Protein AF-A0A485B4U3-F1 (afdb_monomer)

Mean predicted aligned error: 3.91 Å

Organism: Raoultella terrigena (NCBI:txid577)

Foldseek 3Di:
DDPVVVPDPDDDPQSVLQVVCCVVPPPDHDDSVNSVVVVCLVFPDLVRFFCPLQNQQVLCVLLVHPDNGDGRGDDPVSVVSVVVSVVVPD

Sequence (90 aa):
MSETVRVDPTNDRLSALVEIYRMMRPGEPPTREAAENLFENLFFSEDRYDLSAVGRMKFNRSLLRDEIEGSGILSKDDIIQGDEEAHRYP

Secondary structure (DSSP, 8-state):
--HHHHH----SHHHHHHHHHHHHSTTSPP-HHHHHHHHHHHHS-TTT---HHHHHHHHHHHTT-S-----SS--HHHHHHHHHHHHH--

pLDDT: mean 93.48, std 7.03, range [54.19, 97.94]

Structure (mmCIF, N/CA/C/O backbone):
data_AF-A0A485B4U3-F1
#
_entry.id   AF-A0A485B4U3-F1
#
loop_
_atom_site.group_PDB
_atom_site.id
_atom_site.type_symbol
_atom_site.label_atom_id
_atom_site.label_alt_id
_atom_site.label_comp_id
_atom_site.label_asym_id
_atom_site.label_entity_id
_atom_site.label_seq_id
_atom_site.pdbx_PDB_ins_code
_atom_site.Cartn_x
_atom_site.Cartn_y
_atom_site.Cartn_z
_atom_site.occupancy
_atom_site.B_iso_or_equiv
_atom_site.auth_seq_id
_atom_site.auth_comp_id
_atom_site.auth_asym_id
_atom_site.auth_atom_id
_atom_site.pdbx_PDB_model_num
A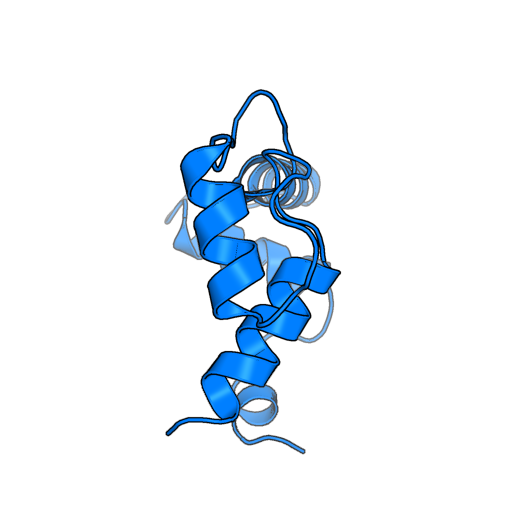TOM 1 N N . MET A 1 1 ? 1.590 -24.285 11.371 1.00 54.19 1 MET A N 1
ATOM 2 C CA . MET A 1 1 ? 1.202 -22.862 11.274 1.00 54.19 1 MET A CA 1
ATOM 3 C C . MET A 1 1 ? 2.446 -22.031 11.508 1.00 54.19 1 MET A C 1
ATOM 5 O O . MET A 1 1 ? 3.172 -22.364 12.440 1.00 54.19 1 MET A O 1
ATOM 9 N N . SER A 1 2 ? 2.704 -21.047 10.640 1.00 81.50 2 SER A N 1
ATOM 10 C CA . SER A 1 2 ? 3.846 -20.127 10.763 1.00 81.50 2 SER A CA 1
ATOM 11 C C . SER A 1 2 ? 3.808 -19.389 12.107 1.00 81.50 2 SER A C 1
ATOM 13 O O . SER A 1 2 ? 2.722 -19.154 12.640 1.00 81.50 2 SER A O 1
ATOM 15 N N . GLU A 1 3 ? 4.972 -19.049 12.664 1.00 87.94 3 GLU A N 1
ATOM 16 C CA . GLU A 1 3 ? 5.076 -18.300 13.925 1.00 87.94 3 GLU A CA 1
ATOM 17 C C . GLU A 1 3 ? 4.420 -16.915 13.814 1.00 87.94 3 GLU A C 1
ATOM 19 O O . GLU A 1 3 ? 3.725 -16.499 14.736 1.00 87.94 3 GLU A O 1
ATOM 24 N N . THR A 1 4 ? 4.510 -16.279 12.640 1.00 90.00 4 THR A N 1
ATOM 25 C CA . THR A 1 4 ? 3.875 -14.985 12.337 1.00 90.00 4 THR A CA 1
ATOM 26 C C . THR A 1 4 ? 2.351 -15.028 12.468 1.00 90.00 4 THR A C 1
ATOM 28 O O . THR A 1 4 ? 1.766 -14.177 13.126 1.00 90.00 4 THR A O 1
ATOM 31 N N . VAL A 1 5 ? 1.702 -16.072 11.941 1.00 91.06 5 VAL A N 1
ATOM 32 C CA . VAL A 1 5 ? 0.238 -16.252 12.027 1.00 91.06 5 VAL A CA 1
ATOM 33 C C . VAL A 1 5 ? -0.221 -16.516 13.465 1.00 91.06 5 VAL A C 1
ATOM 35 O O . VAL A 1 5 ? -1.350 -16.207 13.819 1.00 91.06 5 VAL A O 1
ATOM 38 N N . ARG A 1 6 ? 0.635 -17.093 14.321 1.00 90.81 6 ARG A N 1
ATOM 39 C CA . ARG A 1 6 ? 0.275 -17.365 15.724 1.00 90.81 6 ARG A CA 1
ATOM 40 C C . ARG A 1 6 ? 0.216 -16.106 16.582 1.00 90.81 6 ARG A C 1
ATOM 42 O O . ARG A 1 6 ? -0.501 -16.107 17.577 1.00 90.81 6 ARG A O 1
ATOM 49 N N . VAL A 1 7 ? 1.014 -15.097 16.241 1.00 94.56 7 VAL A N 1
ATOM 50 C CA . VAL A 1 7 ? 1.083 -13.828 16.980 1.00 94.56 7 VAL A CA 1
ATOM 51 C C . VAL A 1 7 ? 0.215 -12.735 16.357 1.00 94.56 7 VAL A C 1
ATOM 53 O O . VAL A 1 7 ? 0.029 -11.698 16.988 1.00 94.56 7 VAL A O 1
ATOM 56 N N . ASP A 1 8 ? -0.324 -12.960 15.154 1.00 94.12 8 ASP A N 1
ATOM 57 C CA . ASP A 1 8 ? -1.258 -12.049 14.493 1.00 94.12 8 ASP A CA 1
ATOM 58 C C . ASP A 1 8 ? -2.589 -11.987 15.274 1.00 94.12 8 ASP A C 1
ATOM 60 O O . ASP A 1 8 ? -3.255 -13.013 15.443 1.00 94.12 8 ASP A O 1
ATOM 64 N N . PRO A 1 9 ? -2.996 -10.810 15.787 1.00 93.00 9 PRO A N 1
ATOM 65 C CA . PRO A 1 9 ? -4.254 -10.662 16.516 1.00 93.00 9 PRO A CA 1
ATOM 66 C C . PRO A 1 9 ? -5.492 -10.638 15.601 1.00 93.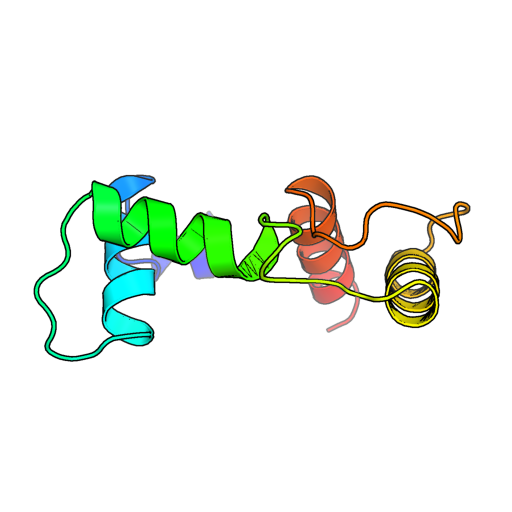00 9 PRO A C 1
ATOM 68 O O . PRO A 1 9 ? -6.622 -10.602 16.100 1.00 93.00 9 PRO A O 1
ATOM 71 N N . THR A 1 10 ? -5.310 -10.609 14.280 1.00 96.44 10 THR A N 1
ATOM 72 C CA . THR A 1 10 ? -6.377 -10.433 13.290 1.00 96.44 10 THR A CA 1
ATOM 73 C C . THR A 1 10 ? -6.846 -11.775 12.729 1.00 96.44 10 THR A C 1
ATOM 75 O O . THR A 1 10 ? -6.080 -12.723 12.603 1.00 96.44 10 THR A O 1
ATOM 78 N N . ASN A 1 11 ? -8.144 -11.887 12.428 1.00 94.62 11 ASN A N 1
ATOM 79 C CA . ASN A 1 11 ? -8.767 -13.158 12.013 1.00 94.62 11 ASN A CA 1
ATOM 80 C C . ASN A 1 11 ? -9.543 -13.052 10.692 1.00 94.62 11 ASN A C 1
ATOM 82 O O . ASN A 1 11 ? -9.993 -14.056 10.141 1.00 94.62 11 ASN A O 1
ATOM 86 N N . ASP A 1 12 ? -9.722 -11.835 10.186 1.00 96.19 12 ASP A N 1
ATOM 87 C CA . ASP A 1 12 ? -10.421 -11.547 8.941 1.00 96.19 12 ASP A CA 1
ATOM 88 C C . ASP A 1 12 ? -9.915 -10.237 8.314 1.00 96.19 12 ASP A C 1
ATOM 90 O O . ASP A 1 12 ? -9.251 -9.425 8.967 1.00 96.19 12 ASP A O 1
ATOM 94 N N . ARG A 1 13 ? -10.268 -10.003 7.044 1.00 96.00 13 ARG A N 1
ATOM 95 C CA . ARG A 1 13 ? -9.834 -8.815 6.290 1.00 96.00 13 ARG A CA 1
ATOM 96 C C . ARG A 1 13 ? -10.209 -7.503 6.980 1.00 96.00 13 ARG A C 1
ATOM 98 O O . ARG A 1 13 ? -9.414 -6.572 6.951 1.00 96.00 13 ARG A O 1
ATOM 105 N N . LEU A 1 14 ? -11.401 -7.397 7.566 1.00 96.31 14 LEU A N 1
ATOM 106 C CA . LEU A 1 14 ? -11.818 -6.163 8.227 1.00 96.31 14 LEU A CA 1
ATOM 107 C C . LEU A 1 14 ? -10.967 -5.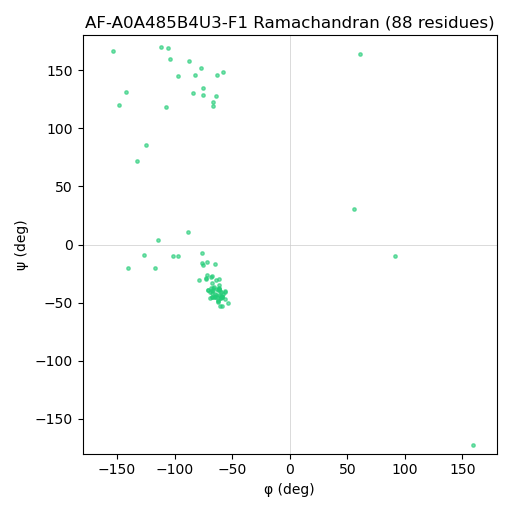910 9.471 1.00 96.31 14 LEU A C 1
ATOM 109 O O . LEU A 1 14 ? -10.501 -4.790 9.651 1.00 96.31 14 LEU A O 1
ATOM 113 N N . SER A 1 15 ? -10.742 -6.932 10.299 1.00 96.44 15 SER A N 1
ATOM 114 C CA . SER A 1 15 ? -9.889 -6.808 11.485 1.00 96.44 15 SER A CA 1
ATOM 115 C C . SER A 1 15 ? -8.460 -6.389 11.117 1.00 96.44 15 SER A C 1
ATOM 117 O O . SER A 1 15 ? -7.928 -5.472 11.736 1.00 96.44 15 SER A O 1
ATOM 119 N N . ALA A 1 16 ? -7.897 -6.944 10.037 1.00 97.38 16 ALA A N 1
ATOM 120 C CA . ALA A 1 16 ? -6.592 -6.544 9.509 1.00 97.38 16 ALA A CA 1
ATOM 121 C C . ALA A 1 16 ? -6.565 -5.081 9.041 1.00 97.38 16 ALA A C 1
ATOM 123 O O . ALA A 1 16 ? -5.680 -4.317 9.422 1.00 97.38 16 ALA A O 1
ATOM 124 N N . LEU A 1 17 ? -7.566 -4.653 8.267 1.00 97.19 17 LEU A N 1
ATOM 125 C CA . LEU A 1 17 ? -7.678 -3.266 7.806 1.00 97.19 17 LEU A CA 1
ATOM 126 C C . LEU A 1 17 ? -7.838 -2.277 8.967 1.00 97.19 17 LEU A C 1
ATOM 128 O O . LEU A 1 17 ? -7.261 -1.191 8.938 1.00 97.19 17 LEU A O 1
ATOM 132 N N . VAL A 1 18 ? -8.600 -2.648 9.997 1.00 96.50 18 VAL A N 1
ATOM 133 C CA . VAL A 1 18 ? -8.787 -1.834 11.202 1.00 96.50 18 VAL A CA 1
ATOM 134 C C . VAL A 1 18 ? -7.478 -1.682 11.977 1.00 96.50 18 VAL A C 1
ATOM 136 O O . VAL A 1 18 ? -7.167 -0.570 12.404 1.00 96.50 18 VAL A O 1
ATOM 139 N N . GLU A 1 19 ? -6.694 -2.749 12.135 1.00 96.19 19 GLU A N 1
ATOM 140 C CA . GLU A 1 19 ? -5.378 -2.668 12.780 1.00 96.19 19 GLU A CA 1
ATOM 141 C C . GLU A 1 19 ? -4.407 -1.786 11.982 1.00 96.19 19 GLU A C 1
ATOM 143 O O . GLU A 1 19 ? -3.770 -0.900 12.554 1.00 96.19 19 GLU A O 1
ATOM 148 N N . ILE A 1 20 ? -4.367 -1.924 10.650 1.00 96.25 20 ILE A N 1
ATOM 149 C CA . ILE A 1 20 ? -3.572 -1.040 9.780 1.00 96.25 20 ILE A CA 1
ATOM 150 C C . ILE A 1 20 ? -4.005 0.424 9.943 1.00 96.25 20 ILE A C 1
ATOM 152 O O . ILE A 1 20 ? -3.159 1.307 10.106 1.00 96.25 20 ILE A O 1
ATOM 156 N N . TYR A 1 21 ? -5.314 0.695 9.955 1.00 96.94 21 TYR A N 1
ATOM 157 C CA . TYR A 1 21 ? -5.838 2.046 10.159 1.00 96.94 21 TYR A CA 1
ATOM 158 C C . TYR A 1 21 ? -5.392 2.630 11.505 1.00 96.94 21 TYR A C 1
ATOM 160 O O . TYR A 1 21 ? -4.924 3.766 11.551 1.00 96.94 21 TYR A O 1
ATOM 168 N N . ARG A 1 22 ? -5.489 1.856 12.594 1.00 95.69 22 ARG A N 1
ATOM 169 C CA . ARG A 1 22 ? -5.092 2.286 13.947 1.00 95.69 22 ARG A CA 1
ATOM 170 C C . ARG A 1 22 ? -3.610 2.635 14.042 1.00 95.69 22 ARG A C 1
ATOM 172 O O . ARG A 1 22 ? -3.271 3.601 14.722 1.00 95.69 22 ARG A O 1
ATOM 179 N N . MET A 1 23 ? -2.745 1.883 13.362 1.00 96.00 23 MET A N 1
ATOM 180 C CA . MET A 1 23 ? -1.306 2.168 13.323 1.00 96.00 23 MET A CA 1
ATOM 181 C C . MET A 1 23 ? -0.993 3.464 12.567 1.00 96.00 23 MET A C 1
ATOM 183 O O . MET A 1 23 ? -0.167 4.254 13.016 1.00 96.00 23 MET A O 1
ATOM 187 N N . MET A 1 24 ? -1.664 3.701 11.437 1.00 95.69 24 MET A N 1
ATOM 188 C CA . MET A 1 24 ? -1.426 4.878 10.591 1.00 95.69 24 MET A CA 1
ATOM 189 C C . MET A 1 24 ? -2.085 6.153 11.137 1.00 95.69 24 MET A C 1
ATOM 191 O O . MET A 1 24 ? -1.588 7.254 10.902 1.00 95.69 24 MET A O 1
ATOM 195 N N . ARG A 1 25 ? -3.216 6.017 11.839 1.00 95.75 25 ARG A N 1
ATOM 196 C CA . ARG A 1 25 ? -4.011 7.119 12.401 1.00 95.75 25 ARG A CA 1
ATOM 197 C C . ARG A 1 25 ? -4.377 6.848 13.865 1.00 95.75 25 ARG A C 1
ATOM 199 O O . ARG A 1 25 ? -5.535 6.553 14.179 1.00 95.75 25 ARG A O 1
ATOM 206 N N . PRO A 1 26 ? -3.402 6.937 14.783 1.00 94.75 26 PRO A N 1
ATOM 207 C CA . PRO A 1 26 ? -3.639 6.646 16.189 1.00 94.75 26 PRO A CA 1
ATOM 208 C C . PRO A 1 26 ? -4.632 7.646 16.795 1.00 94.75 26 PRO A C 1
ATOM 210 O O . PRO A 1 26 ? -4.451 8.857 16.709 1.00 94.75 26 PRO A O 1
ATOM 213 N N . GLY A 1 27 ? -5.680 7.128 17.438 1.00 91.19 27 GLY A N 1
ATOM 214 C CA . GLY A 1 27 ? -6.695 7.930 18.132 1.00 91.19 27 GLY A CA 1
ATOM 215 C C . GLY A 1 27 ? -7.916 8.320 17.291 1.00 91.19 27 GLY A C 1
ATOM 216 O O . GLY A 1 27 ? -8.907 8.769 17.864 1.00 91.19 27 GLY A O 1
ATOM 217 N N . GLU A 1 28 ? -7.903 8.100 15.974 1.00 92.69 28 GLU A N 1
ATOM 218 C CA . GLU A 1 28 ? -9.103 8.250 15.144 1.00 92.69 28 GLU A CA 1
ATOM 219 C C . GLU A 1 28 ? -9.953 6.965 15.188 1.00 92.69 28 GLU A C 1
ATOM 221 O O . GLU A 1 28 ? -9.418 5.871 14.981 1.00 92.69 28 GLU A O 1
ATOM 226 N N . PRO A 1 29 ? -11.275 7.049 15.437 1.00 92.62 29 PRO A N 1
ATOM 227 C CA . PRO A 1 29 ? -12.136 5.873 15.405 1.00 92.62 29 PRO A CA 1
ATOM 228 C C . PRO A 1 29 ? -12.228 5.314 13.970 1.00 92.62 29 PRO A C 1
ATOM 230 O O . PRO A 1 29 ? -12.653 6.038 13.067 1.00 92.62 29 PRO A O 1
ATOM 233 N N . PRO A 1 30 ? -11.861 4.039 13.733 1.00 92.38 30 PRO A N 1
ATOM 234 C CA . PRO A 1 30 ? -11.910 3.449 12.400 1.00 92.38 30 PRO A CA 1
ATOM 235 C C . PRO A 1 30 ? -13.351 3.122 11.994 1.00 92.38 30 PRO A C 1
ATOM 237 O O . PRO A 1 30 ? -14.093 2.498 12.756 1.00 92.38 30 PRO A O 1
ATOM 240 N N . THR A 1 31 ? -13.725 3.467 10.762 1.00 95.62 31 THR A N 1
ATOM 241 C CA . THR A 1 31 ? -14.880 2.870 10.071 1.00 95.62 31 THR A CA 1
ATOM 242 C C . THR A 1 31 ? -14.392 1.878 9.020 1.00 95.62 31 THR A C 1
ATOM 244 O O . THR A 1 31 ? -13.242 1.954 8.582 1.00 95.62 31 THR A O 1
ATOM 247 N N . ARG A 1 32 ? -15.258 0.947 8.597 1.00 94.75 32 ARG A N 1
ATOM 248 C CA . ARG A 1 32 ? -14.939 -0.016 7.529 1.00 94.75 32 ARG A CA 1
ATOM 249 C C . ARG A 1 32 ? -14.462 0.714 6.278 1.00 94.75 32 ARG A C 1
ATOM 251 O O . ARG A 1 32 ? -13.400 0.406 5.753 1.00 94.75 32 ARG A O 1
ATOM 258 N N . GLU A 1 33 ? -15.232 1.703 5.848 1.00 96.56 33 GLU A N 1
ATOM 259 C CA . GLU A 1 33 ? -15.003 2.444 4.615 1.00 96.56 33 GLU A CA 1
ATOM 260 C C . GLU A 1 33 ? -13.718 3.270 4.709 1.00 96.56 33 GLU A C 1
ATOM 262 O O . GLU A 1 33 ? -12.957 3.338 3.750 1.00 96.56 33 GLU A O 1
ATOM 267 N N . ALA A 1 34 ? -13.439 3.881 5.866 1.00 96.00 34 ALA A N 1
ATOM 268 C CA . ALA A 1 34 ? -12.209 4.640 6.068 1.00 96.00 34 ALA A CA 1
ATOM 269 C C . ALA A 1 34 ? -10.972 3.731 6.067 1.00 96.00 34 ALA A C 1
ATOM 271 O O . ALA A 1 34 ? -9.958 4.093 5.474 1.00 96.00 34 ALA A O 1
ATOM 272 N N . ALA A 1 35 ? -11.060 2.550 6.686 1.00 97.00 35 ALA A N 1
ATOM 273 C CA . ALA A 1 35 ? -9.980 1.569 6.713 1.00 97.00 35 ALA A CA 1
ATOM 274 C C . ALA A 1 35 ? -9.700 0.976 5.324 1.00 97.00 35 ALA A C 1
ATOM 276 O O . ALA A 1 35 ? -8.546 0.921 4.903 1.00 97.00 35 ALA A O 1
ATOM 277 N N . GLU A 1 36 ? -10.751 0.602 4.589 1.00 96.62 36 GLU A N 1
ATOM 278 C CA . GLU A 1 36 ? -10.643 0.131 3.204 1.00 96.62 36 GLU A CA 1
ATOM 279 C C . GLU A 1 36 ? -10.038 1.207 2.304 1.00 96.62 36 GLU A C 1
ATOM 281 O O . GLU A 1 36 ? -9.017 0.966 1.665 1.00 96.62 36 GLU A O 1
ATOM 286 N N . ASN A 1 37 ? -10.593 2.422 2.319 1.00 96.69 37 ASN A N 1
ATOM 287 C CA . ASN A 1 37 ? -10.084 3.519 1.500 1.00 96.69 37 ASN A CA 1
ATOM 288 C C . ASN A 1 37 ? -8.643 3.894 1.855 1.00 96.69 37 ASN A C 1
ATOM 290 O O . ASN A 1 37 ? -7.872 4.244 0.965 1.00 96.69 37 ASN A O 1
ATOM 294 N N . LEU A 1 38 ? -8.263 3.860 3.135 1.00 96.31 38 LEU A N 1
ATOM 295 C CA . LEU A 1 38 ? -6.885 4.129 3.537 1.00 96.31 38 LEU A CA 1
ATOM 296 C C . LEU A 1 38 ? -5.942 3.088 2.932 1.00 96.31 38 LEU A C 1
ATOM 298 O O . LEU A 1 38 ? -4.956 3.474 2.317 1.00 96.31 38 LEU A O 1
ATOM 302 N N . PHE A 1 39 ? -6.263 1.800 3.062 1.00 96.75 39 PHE A N 1
ATOM 303 C CA . PHE A 1 39 ? -5.411 0.726 2.559 1.00 96.75 39 PHE A CA 1
ATOM 304 C C . PHE A 1 39 ? -5.285 0.730 1.032 1.00 96.75 39 PHE A C 1
ATOM 306 O O . PHE A 1 39 ? -4.172 0.644 0.518 1.00 96.75 39 PHE A O 1
ATOM 313 N N . GLU A 1 40 ? -6.395 0.901 0.306 1.00 96.44 40 GLU A N 1
ATOM 314 C CA . GLU A 1 40 ? -6.372 1.003 -1.161 1.00 96.44 40 GLU A CA 1
ATOM 315 C C . GLU A 1 40 ? -5.478 2.167 -1.621 1.00 96.44 40 GLU A C 1
ATOM 317 O O . GLU A 1 40 ? -4.637 2.019 -2.507 1.00 96.44 40 GLU A O 1
ATOM 322 N N . ASN A 1 41 ? -5.575 3.315 -0.946 1.00 96.56 41 ASN A N 1
ATOM 323 C CA . ASN A 1 41 ? -4.780 4.495 -1.279 1.00 96.56 41 ASN A CA 1
ATOM 324 C C . ASN A 1 41 ? -3.293 4.393 -0.911 1.00 96.56 41 ASN A C 1
ATOM 326 O O . ASN A 1 41 ? -2.521 5.226 -1.378 1.00 96.56 41 ASN A O 1
ATOM 330 N N . LEU A 1 42 ? -2.875 3.431 -0.081 1.00 95.25 42 LEU A N 1
ATOM 331 C CA . LEU A 1 42 ? -1.460 3.286 0.272 1.00 95.25 42 LEU A CA 1
ATOM 332 C C . LEU A 1 42 ? -0.624 2.770 -0.898 1.00 95.25 42 LEU A C 1
ATOM 334 O O . LEU A 1 42 ? 0.508 3.215 -1.060 1.00 95.25 42 LEU A O 1
ATOM 338 N N . PHE A 1 43 ? -1.164 1.831 -1.680 1.00 94.56 43 PHE A N 1
ATOM 339 C CA . PHE A 1 43 ? -0.370 1.071 -2.653 1.00 94.56 43 PHE A CA 1
ATOM 340 C C . PHE A 1 43 ? -1.067 0.812 -3.990 1.00 94.56 43 PHE A C 1
ATOM 342 O O . PHE A 1 43 ? -0.382 0.508 -4.965 1.00 94.56 43 PHE A O 1
ATOM 349 N N . PHE A 1 44 ? -2.400 0.908 -4.043 1.00 96.44 44 PHE A N 1
ATOM 350 C CA . PHE A 1 44 ? -3.225 0.429 -5.161 1.00 96.44 44 PHE A CA 1
ATOM 351 C C . PHE A 1 44 ? -3.951 1.555 -5.912 1.00 96.44 44 PHE A C 1
ATOM 353 O O . PHE A 1 44 ? -4.735 1.292 -6.819 1.00 96.44 44 PHE A O 1
ATOM 360 N N . SER A 1 45 ? -3.702 2.813 -5.546 1.00 97.00 45 SER A N 1
ATOM 361 C CA . SER A 1 45 ? -4.288 3.988 -6.192 1.00 97.00 45 SER A CA 1
ATOM 362 C C . SER A 1 45 ? -3.240 4.718 -7.025 1.00 97.00 45 SER A C 1
ATOM 364 O O . SER A 1 45 ? -2.263 5.227 -6.476 1.00 97.00 45 SER A O 1
ATOM 366 N N . GLU A 1 46 ? -3.468 4.805 -8.337 1.00 95.12 46 GLU A N 1
ATOM 367 C CA . GLU A 1 46 ? -2.560 5.472 -9.286 1.00 95.12 46 GLU A CA 1
ATOM 368 C C . GLU A 1 46 ? -2.378 6.965 -8.971 1.00 95.12 46 GLU A C 1
ATOM 370 O O . GLU A 1 46 ? -1.305 7.522 -9.177 1.00 95.12 46 GLU A O 1
ATOM 375 N N . ASP A 1 47 ? -3.396 7.603 -8.385 1.00 95.19 47 ASP A N 1
ATOM 376 C CA . ASP A 1 47 ? -3.345 9.013 -7.982 1.00 95.19 47 ASP A CA 1
ATOM 377 C C . ASP A 1 47 ? -2.514 9.250 -6.708 1.00 95.19 47 ASP A C 1
ATOM 379 O O . ASP A 1 47 ? -2.177 10.392 -6.375 1.00 95.19 47 ASP A O 1
ATOM 383 N N . ARG A 1 48 ? -2.249 8.197 -5.925 1.00 95.38 48 ARG A N 1
ATOM 384 C CA . ARG A 1 48 ? -1.632 8.292 -4.590 1.00 95.38 48 ARG A CA 1
ATOM 385 C C . ARG A 1 48 ? -0.286 7.597 -4.486 1.00 95.38 48 ARG A C 1
ATOM 387 O O . ARG A 1 48 ? 0.473 7.917 -3.571 1.00 95.38 48 ARG A O 1
ATOM 394 N N . TYR A 1 49 ? -0.000 6.666 -5.386 1.00 97.06 49 TYR A N 1
ATOM 395 C CA . TYR A 1 49 ? 1.186 5.837 -5.339 1.00 97.06 49 TYR A CA 1
ATOM 396 C C . TYR A 1 49 ? 1.733 5.596 -6.747 1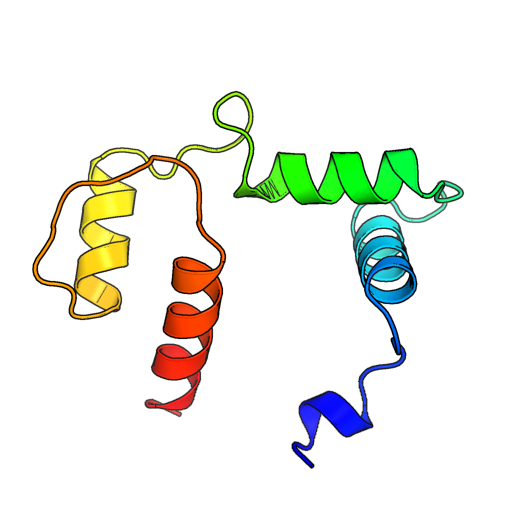.00 97.06 49 TYR A C 1
ATOM 398 O O . TYR A 1 49 ? 1.004 5.198 -7.650 1.00 97.06 49 TYR A O 1
ATOM 406 N N . ASP A 1 50 ? 3.039 5.798 -6.911 1.00 97.12 50 ASP A N 1
ATOM 407 C CA . ASP A 1 50 ? 3.756 5.497 -8.146 1.00 97.12 50 ASP A CA 1
ATOM 408 C C . ASP A 1 50 ? 5.198 5.079 -7.823 1.00 97.12 50 ASP A C 1
ATOM 410 O O . ASP A 1 50 ? 5.977 5.843 -7.247 1.00 97.12 50 ASP A O 1
ATOM 414 N N . LEU A 1 51 ? 5.571 3.860 -8.215 1.00 96.25 51 LEU A N 1
ATOM 415 C CA . LEU A 1 51 ? 6.946 3.369 -8.165 1.00 96.25 51 LEU A CA 1
ATOM 416 C C . LEU A 1 51 ? 7.875 4.134 -9.108 1.00 96.25 51 LEU A C 1
ATOM 418 O O . LEU A 1 51 ? 9.093 4.032 -8.954 1.00 96.25 51 LEU A O 1
ATOM 422 N N . SER A 1 52 ? 7.347 4.883 -10.076 1.00 97.25 52 SER A N 1
ATOM 423 C CA . SER A 1 52 ? 8.036 5.370 -11.271 1.00 97.25 52 SER A CA 1
ATOM 424 C C . SER A 1 52 ? 8.563 4.231 -12.151 1.00 97.25 52 SER A C 1
ATOM 426 O O . SER A 1 52 ? 8.761 3.097 -11.707 1.00 97.25 52 SER A O 1
ATOM 428 N N . ALA A 1 53 ? 8.899 4.543 -13.404 1.00 97.19 53 ALA A N 1
ATOM 429 C CA . ALA A 1 53 ? 9.498 3.568 -14.318 1.00 97.19 53 ALA A CA 1
ATOM 430 C C . ALA A 1 53 ? 10.793 2.945 -13.751 1.00 97.19 53 ALA A C 1
ATOM 432 O O . ALA A 1 53 ? 11.005 1.737 -13.835 1.00 97.19 53 ALA A O 1
ATOM 433 N N . VAL A 1 54 ? 11.648 3.755 -13.110 1.00 97.75 54 VAL A N 1
ATOM 434 C CA . VAL A 1 54 ? 12.916 3.275 -12.533 1.00 97.75 54 VAL A CA 1
ATOM 435 C C . VAL A 1 54 ? 12.672 2.406 -11.301 1.00 97.75 54 VAL A C 1
ATOM 437 O O . VAL A 1 54 ? 13.371 1.407 -11.118 1.00 97.75 54 VAL A O 1
ATOM 440 N N . GLY A 1 55 ? 11.710 2.763 -10.447 1.00 97.38 55 GLY A N 1
ATOM 441 C CA . GLY A 1 55 ? 11.385 1.951 -9.276 1.00 97.38 55 GLY A CA 1
ATOM 442 C C . GLY A 1 55 ? 10.728 0.634 -9.668 1.00 97.38 55 GLY A C 1
ATOM 443 O O . GLY A 1 55 ? 11.144 -0.396 -9.145 1.00 97.38 55 GLY A O 1
ATOM 444 N N . ARG A 1 56 ? 9.822 0.625 -10.655 1.00 97.81 56 ARG A N 1
ATOM 445 C CA . ARG A 1 56 ? 9.245 -0.612 -11.205 1.00 97.81 56 ARG A CA 1
ATOM 446 C C . ARG A 1 56 ? 10.318 -1.517 -11.814 1.00 97.81 56 ARG A C 1
ATOM 448 O O . ARG A 1 56 ? 10.374 -2.695 -11.473 1.00 97.81 56 ARG A O 1
ATOM 455 N N . MET A 1 57 ? 11.230 -0.963 -12.614 1.00 97.56 57 MET A N 1
ATOM 456 C CA . MET A 1 57 ? 12.373 -1.705 -13.162 1.00 97.56 57 MET A CA 1
ATOM 457 C C . MET A 1 57 ? 13.225 -2.340 -12.054 1.00 97.56 57 MET A C 1
ATOM 459 O O . MET A 1 57 ? 13.585 -3.515 -12.135 1.00 97.56 57 MET A O 1
ATOM 463 N N . LYS A 1 58 ? 13.564 -1.575 -11.007 1.00 96.62 58 LYS A N 1
ATOM 464 C CA . LYS A 1 58 ? 14.342 -2.095 -9.873 1.00 96.62 58 LYS A CA 1
ATOM 465 C C . LYS A 1 58 ? 13.578 -3.173 -9.112 1.00 96.62 58 LYS A C 1
ATOM 467 O O . LYS A 1 58 ? 14.166 -4.200 -8.800 1.00 96.62 58 LYS A O 1
ATOM 472 N N . PHE A 1 59 ? 12.298 -2.943 -8.840 1.00 96.56 59 PHE A N 1
ATOM 473 C CA . PHE A 1 59 ? 11.436 -3.870 -8.118 1.00 96.56 59 PHE A CA 1
ATOM 474 C C . PHE A 1 59 ? 11.351 -5.220 -8.834 1.00 96.56 59 PHE A C 1
ATOM 476 O O . PHE A 1 59 ? 11.685 -6.245 -8.247 1.00 96.56 59 PHE A O 1
ATOM 483 N N . ASN A 1 60 ? 11.015 -5.218 -10.126 1.00 96.69 60 ASN A N 1
ATOM 484 C CA . ASN A 1 60 ? 10.920 -6.446 -10.911 1.00 96.69 60 ASN A CA 1
ATOM 485 C C . ASN A 1 60 ? 12.256 -7.201 -10.960 1.00 96.69 60 ASN A C 1
ATOM 487 O O . ASN A 1 60 ? 12.280 -8.420 -10.806 1.00 96.69 60 ASN A O 1
ATOM 491 N N . ARG A 1 61 ? 13.379 -6.485 -11.097 1.00 94.88 61 ARG A N 1
ATOM 492 C CA . ARG A 1 61 ? 14.712 -7.101 -11.097 1.00 94.88 61 ARG A CA 1
ATOM 493 C C . ARG A 1 61 ? 15.088 -7.707 -9.744 1.00 94.88 61 ARG A C 1
ATOM 495 O O . ARG A 1 61 ? 15.721 -8.758 -9.724 1.00 94.88 61 ARG A O 1
ATOM 502 N N . SER A 1 62 ? 14.707 -7.071 -8.634 1.00 92.75 62 SER A N 1
ATOM 503 C CA . SER A 1 62 ? 14.895 -7.629 -7.287 1.00 92.75 62 SER A CA 1
ATOM 504 C C . SER A 1 62 ? 14.095 -8.915 -7.077 1.00 92.75 62 SER A C 1
ATOM 506 O O . SER A 1 62 ? 14.558 -9.792 -6.360 1.00 92.75 62 SER A O 1
ATOM 508 N N . LEU A 1 63 ? 12.941 -9.047 -7.739 1.00 94.19 63 LEU A N 1
ATOM 509 C CA . LEU A 1 63 ? 12.128 -10.269 -7.757 1.00 94.19 63 LEU A CA 1
ATOM 510 C C . LEU A 1 63 ? 12.514 -11.249 -8.876 1.00 94.19 63 LEU A C 1
ATOM 512 O O . LEU A 1 63 ? 11.775 -12.192 -9.144 1.00 94.19 63 LEU A O 1
ATOM 516 N N . LEU A 1 64 ? 13.644 -11.021 -9.555 1.00 92.31 64 LEU A N 1
ATOM 517 C CA . LEU A 1 64 ? 14.144 -11.867 -10.644 1.00 92.31 64 LEU A CA 1
ATOM 518 C C . LEU A 1 64 ? 13.138 -12.064 -11.798 1.00 92.31 64 LEU A C 1
ATOM 520 O O . LEU A 1 64 ? 13.145 -13.101 -12.458 1.00 92.31 64 LEU A O 1
ATOM 524 N N . ARG A 1 65 ? 12.280 -11.071 -12.056 1.00 94.00 65 ARG A N 1
ATOM 525 C CA . ARG A 1 65 ? 11.350 -11.075 -13.193 1.00 94.00 65 ARG A CA 1
ATOM 526 C C . ARG A 1 65 ? 12.048 -10.608 -14.471 1.00 94.00 65 ARG A C 1
ATOM 528 O O . ARG A 1 65 ? 12.876 -9.698 -14.433 1.00 94.00 65 ARG A O 1
ATOM 535 N N . ASP A 1 66 ? 11.650 -11.186 -15.604 1.00 92.50 66 ASP A N 1
ATOM 536 C CA . ASP A 1 66 ? 12.173 -10.813 -16.927 1.00 92.50 66 ASP A CA 1
ATOM 537 C C . ASP A 1 66 ? 11.645 -9.450 -17.413 1.00 92.50 66 ASP A C 1
ATOM 539 O O . ASP A 1 66 ? 12.317 -8.736 -18.158 1.00 92.50 66 ASP A O 1
ATOM 543 N N . GLU A 1 67 ? 10.440 -9.069 -16.984 1.00 93.31 67 GLU A N 1
ATOM 544 C CA . GLU A 1 67 ? 9.806 -7.803 -17.354 1.00 93.31 67 GLU A CA 1
ATOM 545 C C . GLU A 1 67 ? 10.434 -6.625 -16.599 1.00 93.31 67 GLU A C 1
ATOM 547 O O . GLU A 1 67 ? 10.500 -6.623 -15.372 1.00 93.31 67 GLU A O 1
ATOM 552 N N . ILE A 1 68 ? 10.844 -5.574 -17.312 1.00 91.94 68 ILE A N 1
ATOM 553 C CA . ILE A 1 68 ? 11.436 -4.361 -16.712 1.00 91.94 68 ILE A CA 1
ATOM 554 C C . ILE A 1 68 ? 10.458 -3.182 -16.612 1.00 91.94 68 ILE A C 1
ATOM 556 O O . ILE A 1 68 ? 10.758 -2.186 -15.955 1.00 91.94 68 ILE A O 1
ATOM 560 N N . GLU A 1 69 ? 9.293 -3.301 -17.243 1.00 95.50 69 GLU A N 1
ATOM 561 C CA . GLU A 1 69 ? 8.208 -2.320 -17.222 1.00 95.50 69 GLU A CA 1
ATOM 562 C C . GLU A 1 69 ? 7.002 -2.885 -16.458 1.00 95.50 69 GLU A C 1
ATOM 564 O O . GLU A 1 69 ? 6.975 -4.057 -16.082 1.00 95.50 69 GLU A O 1
ATOM 569 N N . GLY A 1 70 ? 6.010 -2.042 -16.179 1.00 95.06 70 GLY A N 1
ATOM 570 C CA . GLY A 1 70 ? 4.787 -2.449 -15.496 1.00 95.06 70 GLY A CA 1
ATOM 571 C C . GLY A 1 70 ? 4.057 -1.271 -14.864 1.00 95.06 70 GLY A C 1
ATOM 572 O O . GLY A 1 70 ? 4.440 -0.116 -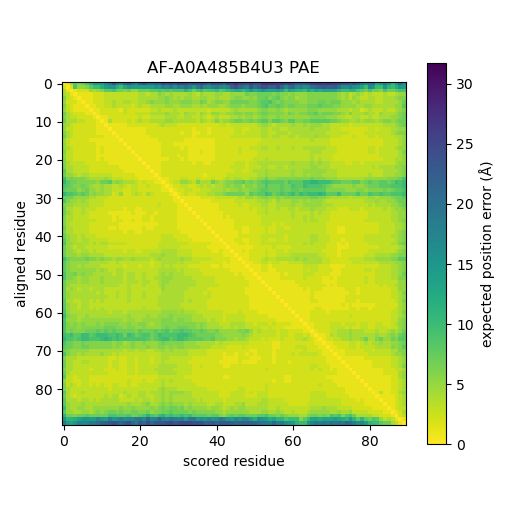15.050 1.00 95.06 70 GLY A O 1
ATOM 573 N N . SER A 1 71 ? 3.012 -1.577 -14.097 1.00 96.56 71 SER A N 1
ATOM 574 C CA . SER A 1 71 ? 2.214 -0.564 -13.401 1.00 96.56 71 SER A CA 1
ATOM 575 C C . SER A 1 71 ? 3.030 0.211 -12.359 1.00 96.56 71 SER A C 1
ATOM 577 O O . SER A 1 71 ? 3.896 -0.360 -11.690 1.00 96.56 71 SER A O 1
ATOM 579 N N . GLY A 1 72 ? 2.728 1.500 -12.184 1.00 95.94 72 GLY A N 1
ATOM 580 C CA . GLY A 1 72 ? 3.287 2.321 -11.106 1.00 95.94 72 GLY A CA 1
ATOM 581 C C . GLY A 1 72 ? 2.791 1.899 -9.719 1.00 95.94 72 GLY A C 1
ATOM 582 O O . GLY A 1 72 ? 3.525 2.023 -8.741 1.00 95.94 72 GLY A O 1
ATOM 583 N N . ILE A 1 73 ? 1.588 1.326 -9.632 1.00 97.94 73 ILE A N 1
ATOM 584 C CA . ILE A 1 73 ? 1.024 0.795 -8.385 1.00 97.94 73 ILE A CA 1
ATOM 585 C C . ILE A 1 73 ? 1.434 -0.649 -8.133 1.00 97.94 73 ILE A C 1
ATOM 587 O O . ILE A 1 73 ? 1.786 -1.376 -9.065 1.00 97.94 73 ILE A O 1
ATOM 591 N N . LEU A 1 74 ? 1.382 -1.069 -6.870 1.00 97.50 74 LEU A N 1
ATOM 592 C CA . LEU A 1 74 ? 1.632 -2.461 -6.507 1.00 97.50 74 LEU A CA 1
ATOM 593 C C . LEU A 1 74 ? 0.423 -3.334 -6.836 1.00 97.50 74 LEU A C 1
ATOM 595 O O . LEU A 1 74 ? -0.720 -2.889 -6.810 1.00 97.50 74 LEU A O 1
ATOM 599 N N . SER A 1 75 ? 0.680 -4.610 -7.103 1.00 96.50 75 SER A N 1
ATOM 600 C CA . SER A 1 75 ? -0.342 -5.657 -7.145 1.00 96.50 75 SER A CA 1
ATOM 601 C C . SER A 1 75 ? -0.262 -6.556 -5.907 1.00 96.50 75 SER A C 1
ATOM 603 O O . SER A 1 75 ? 0.700 -6.512 -5.140 1.00 96.50 75 SER A O 1
ATOM 605 N N . LYS A 1 76 ? -1.267 -7.413 -5.697 1.00 95.75 76 LYS A N 1
ATOM 606 C CA . LYS A 1 76 ? -1.191 -8.436 -4.639 1.00 95.75 76 LYS A CA 1
ATOM 607 C C . LYS A 1 76 ? -0.030 -9.403 -4.880 1.00 95.75 76 LYS A C 1
ATOM 609 O O . LYS A 1 76 ? 0.660 -9.756 -3.930 1.00 95.75 76 LYS A O 1
ATOM 614 N N . ASP A 1 77 ? 0.212 -9.763 -6.138 1.00 95.62 77 ASP A N 1
ATOM 615 C CA . ASP A 1 77 ? 1.303 -10.661 -6.521 1.00 95.62 77 ASP A CA 1
ATOM 616 C C . ASP A 1 77 ? 2.675 -10.021 -6.285 1.00 95.62 77 ASP A C 1
ATOM 618 O O . ASP A 1 77 ? 3.611 -10.714 -5.897 1.00 95.62 77 ASP A O 1
ATOM 622 N N . ASP A 1 78 ? 2.796 -8.698 -6.449 1.00 96.44 78 ASP A N 1
ATOM 623 C CA . ASP A 1 78 ? 4.009 -7.955 -6.079 1.00 96.44 78 ASP A CA 1
ATOM 624 C C . ASP A 1 78 ? 4.335 -8.114 -4.592 1.00 96.44 78 ASP A C 1
ATOM 626 O O . ASP A 1 78 ? 5.484 -8.367 -4.236 1.00 96.44 78 ASP A O 1
ATOM 630 N N . ILE A 1 79 ? 3.326 -7.995 -3.726 1.00 95.75 79 ILE A N 1
ATOM 631 C CA . ILE A 1 79 ? 3.506 -8.108 -2.274 1.00 95.75 79 ILE A CA 1
ATOM 632 C C . ILE A 1 79 ? 3.844 -9.549 -1.883 1.00 95.75 79 ILE A C 1
ATOM 634 O O . ILE A 1 79 ? 4.780 -9.759 -1.119 1.00 95.75 79 ILE A O 1
ATOM 638 N N . ILE A 1 80 ? 3.116 -10.533 -2.421 1.00 95.06 80 ILE A N 1
ATOM 639 C CA . ILE A 1 80 ? 3.338 -11.954 -2.110 1.00 95.06 80 ILE A CA 1
ATOM 640 C C . ILE A 1 80 ? 4.737 -12.386 -2.552 1.00 95.06 80 ILE A C 1
ATOM 642 O O . ILE A 1 80 ? 5.478 -12.949 -1.754 1.00 95.06 80 ILE A O 1
ATOM 646 N N . GLN A 1 81 ? 5.137 -12.076 -3.787 1.00 94.25 81 GLN A N 1
ATOM 647 C CA . GLN A 1 81 ? 6.472 -12.436 -4.270 1.00 94.25 81 GLN A CA 1
ATOM 648 C C . GLN A 1 81 ? 7.572 -11.687 -3.516 1.00 94.25 81 GLN A C 1
ATOM 650 O O . GLN A 1 81 ? 8.619 -12.260 -3.237 1.00 94.25 81 GLN A O 1
ATOM 655 N N . GLY A 1 82 ? 7.336 -10.422 -3.153 1.00 92.75 82 GLY A N 1
ATOM 656 C CA . GLY A 1 82 ? 8.251 -9.671 -2.297 1.00 92.75 82 GLY A CA 1
ATOM 657 C C . GLY A 1 82 ? 8.476 -10.340 -0.944 1.00 92.75 82 GLY A C 1
ATOM 658 O O . GLY A 1 82 ? 9.621 -10.450 -0.509 1.00 92.75 82 GLY A O 1
ATOM 659 N N . ASP A 1 83 ? 7.408 -10.823 -0.310 1.00 91.75 83 ASP A N 1
ATOM 660 C CA . ASP A 1 83 ? 7.485 -11.557 0.953 1.00 91.75 83 ASP A CA 1
ATOM 661 C C . ASP A 1 83 ? 8.217 -12.900 0.792 1.00 91.75 83 ASP A C 1
ATOM 663 O O . ASP A 1 83 ? 9.123 -13.210 1.566 1.00 91.75 83 ASP A O 1
ATOM 6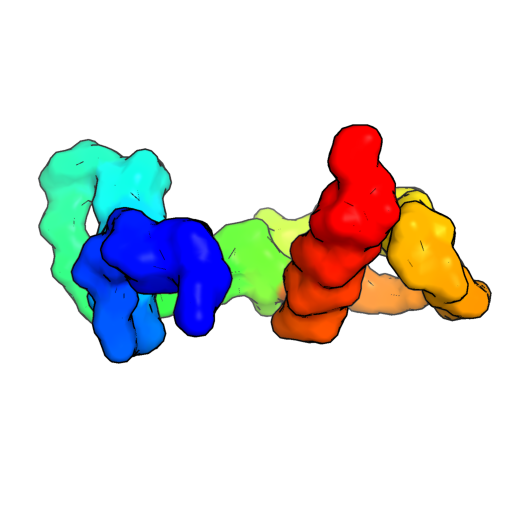67 N N . GLU A 1 84 ? 7.899 -13.670 -0.250 1.00 91.12 84 GLU A N 1
ATOM 668 C CA . GLU A 1 84 ? 8.550 -14.955 -0.536 1.00 91.12 84 GLU A CA 1
ATOM 669 C C . GLU A 1 84 ? 10.056 -14.805 -0.802 1.00 91.12 84 GLU A C 1
ATOM 671 O O . GLU A 1 84 ? 10.862 -15.580 -0.278 1.00 91.12 84 GLU A O 1
ATOM 676 N N . GLU A 1 85 ? 10.454 -13.801 -1.588 1.00 89.81 85 GLU A N 1
ATOM 677 C CA . GLU A 1 85 ? 11.866 -13.516 -1.857 1.00 89.81 85 GLU A CA 1
ATOM 678 C C . GLU A 1 85 ? 12.593 -13.004 -0.605 1.00 89.81 85 GLU A C 1
ATOM 680 O O . GLU A 1 85 ? 13.734 -13.399 -0.363 1.00 89.81 85 GLU A O 1
ATOM 685 N N . ALA A 1 86 ? 11.943 -12.194 0.240 1.00 87.12 86 ALA A N 1
ATOM 686 C CA . ALA A 1 86 ? 12.528 -11.732 1.501 1.00 87.12 86 ALA A CA 1
ATOM 687 C C . ALA A 1 86 ? 12.810 -12.892 2.472 1.00 87.12 86 ALA A C 1
ATOM 689 O O . ALA A 1 86 ? 13.852 -12.915 3.123 1.00 87.12 86 ALA A O 1
ATOM 690 N N . HIS A 1 87 ? 11.927 -13.892 2.532 1.00 85.38 87 HIS A N 1
ATOM 691 C CA . HIS A 1 87 ? 12.130 -15.084 3.361 1.00 85.38 87 HIS A CA 1
ATOM 692 C C . HIS A 1 87 ? 13.136 -16.085 2.769 1.00 85.38 87 HIS A C 1
ATOM 694 O O . HIS A 1 87 ? 13.620 -16.964 3.486 1.00 85.38 87 HIS A O 1
ATOM 700 N N . ARG A 1 88 ? 13.468 -15.981 1.474 1.00 82.12 88 ARG A N 1
ATOM 701 C CA . ARG A 1 88 ? 14.457 -16.853 0.817 1.00 82.12 88 ARG A CA 1
ATOM 702 C C . ARG A 1 88 ? 15.895 -16.550 1.258 1.00 82.12 88 ARG A C 1
ATOM 704 O O . ARG A 1 88 ? 16.730 -17.456 1.226 1.00 82.12 88 ARG A O 1
ATOM 711 N N . TYR A 1 89 ? 16.181 -15.319 1.681 1.00 68.00 89 TYR A N 1
ATOM 712 C CA . TYR A 1 89 ? 17.524 -14.862 2.051 1.00 68.00 89 TYR A CA 1
ATOM 713 C C . TYR A 1 89 ? 17.543 -14.283 3.483 1.00 68.00 89 TYR A C 1
ATOM 715 O O . TYR A 1 89 ? 17.388 -13.072 3.635 1.00 68.00 89 TYR A O 1
ATOM 723 N N . PRO A 1 90 ? 17.704 -15.131 4.521 1.00 57.88 90 PRO A N 1
ATOM 724 C CA . PRO A 1 90 ? 17.764 -14.707 5.924 1.00 57.88 90 PRO A CA 1
ATOM 725 C C . PRO A 1 90 ? 19.080 -14.017 6.316 1.00 57.88 90 PRO A C 1
ATOM 727 O O . PRO A 1 90 ? 20.133 -14.323 5.706 1.00 57.88 90 PRO A O 1
#

Radius of gyration: 15.5 Å; Cα contacts (8 Å, |Δi|>4): 73; chains: 1; bounding box: 33×32×36 Å

Solvent-accessible surface area (backbone atoms only — not comparable to full-atom values): 5331 Å² total; per-residue (Å²): 131,60,71,68,67,72,71,49,92,55,88,50,72,65,51,43,32,45,52,52,37,42,72,77,40,71,90,58,86,81,46,73,67,58,18,49,53,50,58,44,41,65,38,62,25,74,94,66,23,67,45,45,71,67,43,32,26,52,52,28,50,76,68,71,44,91,56,53,72,76,67,43,36,61,53,73,64,55,52,51,50,52,51,55,57,54,69,71,63,128

InterPro domains:
  IPR007642 RNA polymerase Rpb2, domain 2 [PF04561] (10-68)
  IPR037034 RNA polymerase Rpb2, domain 2 superfamily [G3DSA:3.90.1110.10] (1-84)

Nearest PDB structures (foldseek):
  3lti-assembly1_A  TM=9.766E-01  e=5.206E-11  Escherichia coli K-12
  8ph9-assembly1_I  TM=9.853E-01  e=7.150E-11  Escherichia coli
  8pfg-assembly1_I  TM=9.892E-01  e=9.822E-11  Escherichia coli
  7mko-assembly1_C  TM=9.897E-01  e=9.218E-11  Escherichia coli K-12
  6pmj-assembly1_C  TM=9.288E-01  e=1.532E-10  Escherichia coli S88

=== Feature glossary ===
The record interleaves many kinds of information about one protein. Here is each kind framed as the question it answers.

Q: What known structures does this most resemble?
A: Structural nearest neighbors (via Foldseek easy-search vs the PDB). Reported per hit: target PDB id, E-value, and alignment TM-score. A TM-score above ~0.5 is the conventional threshold for 'same fold'.

Q: Where is each backbone atom in 3D?
A: The mmCIF table is the protein's shape written out atom by atom. For each backbone N, Cα, C, and carbonyl O, it records an (x, y, z) coordinate triple in Å plus the residue type, chain letter, and residue number.

Q: What are the backbone torsion angles?
A: The φ/ψ torsion pair specifies 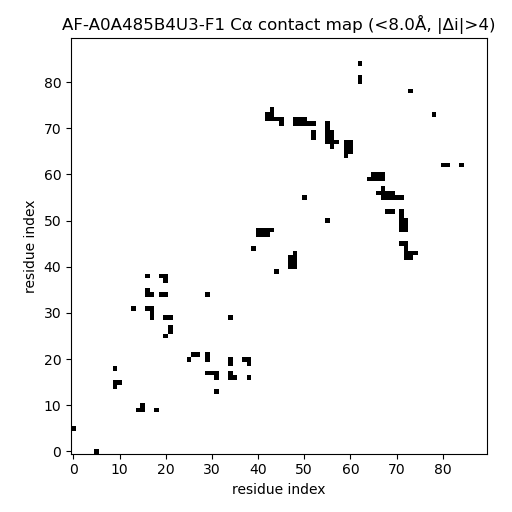the backbone conformation at each residue. φ rotates about the N–Cα bond, ψ about the Cα–C bond. Steric clashes forbid most of the (φ, ψ) plane — the allowed regions (α-helix basin, β-sheet basin, left-handed helix) are the Ramachandran-allowed regions.

Q: Which residues are buried vs exposed?
A: Solvent-accessible surface area (SASA) is the area in Å² traced out by the centre of a 1.4 Å probe sphere (a water molecule) rolled over the protein's van der Waals surface (Shrake–Rupley / Lee–Richards construction). Buried residues have near-zero SASA; fully exposed residues can exceed 200 Å². The total SASA scales roughly with the number of surface residues.

Q: How confident is the AlphaFold model at each residue?
A: pLDDT is the predicted lDDT-Cα score: AlphaFold's confidence that the local environment of each residue (all inter-atomic distances within 15 Å) is correctly placed. It is a per-residue number between 0 and 100, with higher meaning more reliable.

Q: What does the local fold look like, residue by residue?
A: 3Di is Foldseek's structural alphabet. Each residue is assigned one of twenty discrete states based on how its Cα sits relative to its spatial (not sequential) neighbors. Aligning 3Di stri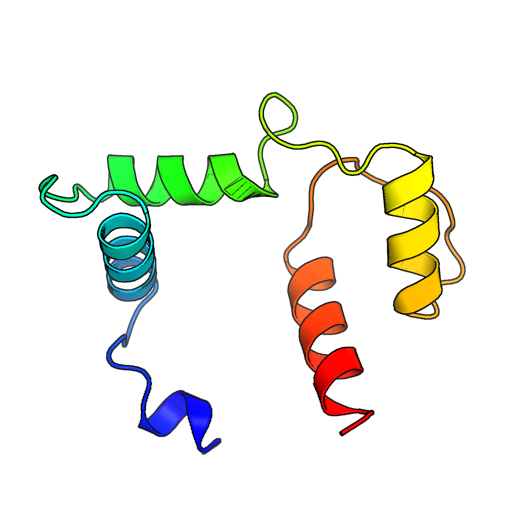ngs finds structural homologs roughly as well as full 3D superposition, but orders of magnitude faster.

Q: How big and how compact is the whole molecule?
A: Radius of gyration (Rg) is the root-mean-square distance of Cα atoms from their centroid — a single number for overall size and compactness. A globular domain of N residues has Rg ≈ 2.2·N^0.38 Å; an extended or disordered chain has a much larger Rg. The Cα contact count is the number of residue pairs whose Cα atoms are within 8 Å and are more than four positions apart in sequence — a standard proxy for tertiary packing density. The bounding box is the smallest axis-aligned box enclosing all Cα atoms.

Q: Which residues are in helices, strands, or loops?
A: DSSP 8-state secondary structure assigns each residue one of H (α-helix), G (3₁₀-helix), I (π-helix), E (extended β-strand), B (isolated β-bridge), T (hydrogen-bonded turn), S (bend), or '-' (coil). The assignment is computed from backbone hydrogen-bond geometry via the Kabsch–Sander algorithm.

Q: How mobile is each atom in the crystal?
A: Crystallographic B-factors measure how much each atom's electron density is smeared out, in Å². They rise in mobile loops and surface residues and fall in the buried interior. In AlphaFold models this column is repurposed to hold pLDDT instead.

Q: What if only a Cα trace is available?
A: P-SEA three-state annotation labels each residue as helix, strand, or coil based purely on the geometry of the Cα trace. It serves as a fallback when the full backbone (and thus DSSP) is unavailable.

Q: What family and function is it annotated with?
A: Database cross-references. InterPro integrates a dozen domain/family signature databases into unified entries with residue-range hits. GO terms attach function/process/location labels with evidence codes. CATH codes position the fold in a four-level structural taxonomy. Organism is the NCBI-taxonomy species name.

Q: Are the domains correctly placed relative to each other?
A: Predicted Aligned Error (PAE) is an AlphaFold confidence matrix: entry (i, j) is the expected error in the position of residue j, in ångströms, when the prediction is superimposed on the true structure at residue i. Low PAE within a block of residues means that block is internally rigid and well-predicted; high PAE between two blocks means their relative placement is uncertain even if each block individually is confident.

Q: What do the diagnostic plots show?
A: Three diagnostic plots accompany the record. The Cα contact map visualizes the tertiary structure as a 2D adjacency matrix (8 Å cutoff, sequence-local contacts suppressed). The Ramachandran plot shows the distribution of backbone (φ, ψ) torsions, with points in the α and β basins reflecting secondary structure content. The PAE plot shows AlphaFold's inter-residue confidence as a color matrix.

Q: What is the amino-acid chain?
A: Primary structure: the covalent order of the twenty standard amino acids along the backbone. Two proteins with the same sequence will (almost always) fold to the same structure; two with 30% identity often share a fold but not the details.

Q: What do the rendered images show?
A: The six renders are orthographic views along the three Cartesian axes in both directions. Representation (cartoon, sticks, or surface) and color scheme (seq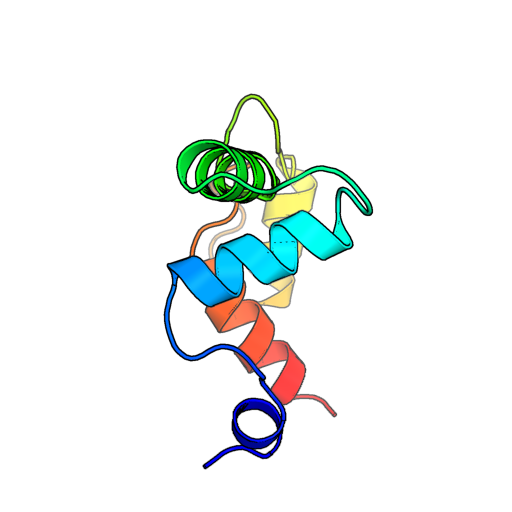uence-rainbow or by-chain) vary across proteins so the training set covers all the common visualization conventions.